Protein AF-A0A0G4GFZ6-F1 (afdb_monomer_lite)

Secondary structure (DSSP, 8-state):
-HHHHHHTTT-TT----SEEEETTEEEE-HHHHHHHHHHHHHHHHHHHHHHHHHHTT-HHHHHHHIIIIIHHHHHHHHHHSTTGGGGTHHHHHHIIIIIHHHHTTPPP-SSSPPHHHHHHHHHHHS-GGGTS-----HHHHHHHHHHHHHHHHHHHHHHH-

pLDDT: mean 91.75, std 6.6, range [59.66, 98.19]

Structure (mmCIF, N/CA/C/O backbone):
data_AF-A0A0G4GFZ6-F1
#
_entry.id   AF-A0A0G4GFZ6-F1
#
loop_
_atom_site.group_PDB
_atom_site.id
_atom_site.type_symbol
_atom_site.label_atom_id
_atom_site.label_alt_id
_atom_site.label_comp_id
_atom_site.label_asym_id
_atom_site.label_entity_id
_atom_site.label_seq_id
_atom_site.pdbx_PDB_ins_code
_atom_site.Cartn_x
_atom_site.Cartn_y
_atom_site.Cartn_z
_atom_site.occupancy
_atom_site.B_iso_or_equiv
_atom_site.auth_seq_id
_atom_site.auth_comp_id
_atom_site.auth_asym_id
_atom_site.auth_atom_id
_atom_site.pdbx_PDB_model_num
ATOM 1 N N . MET A 1 1 ? -10.489 10.056 29.573 1.00 77.62 1 MET A N 1
ATOM 2 C CA . MET A 1 1 ? -9.556 9.566 30.616 1.00 77.62 1 MET A CA 1
ATOM 3 C C . MET A 1 1 ? -10.143 9.530 32.031 1.00 77.62 1 MET A C 1
ATOM 5 O O . MET A 1 1 ? -10.319 8.440 32.559 1.00 77.62 1 MET A O 1
ATOM 9 N N . GLN A 1 2 ? -10.493 10.662 32.658 1.00 82.25 2 GLN A N 1
ATOM 10 C CA . GLN A 1 2 ? -10.957 10.675 34.063 1.00 82.25 2 GLN A CA 1
ATOM 11 C C . GLN A 1 2 ? -12.234 9.850 34.315 1.00 82.25 2 GLN A C 1
ATOM 13 O O . GLN A 1 2 ? -12.319 9.150 35.318 1.00 82.25 2 GLN A O 1
ATOM 18 N N . LYS A 1 3 ? -13.206 9.877 33.391 1.00 85.94 3 LYS A N 1
ATOM 19 C CA . LYS A 1 3 ? -14.442 9.078 33.498 1.00 85.94 3 LYS A CA 1
ATOM 20 C C . LYS A 1 3 ? -14.168 7.567 33.463 1.00 85.94 3 LYS A C 1
ATOM 22 O O . LYS A 1 3 ? -14.703 6.844 34.290 1.00 85.94 3 LYS A O 1
ATOM 27 N N . ALA A 1 4 ? -13.288 7.113 32.567 1.00 84.62 4 ALA A N 1
ATOM 28 C CA . ALA A 1 4 ? -12.886 5.706 32.485 1.00 84.62 4 ALA A CA 1
ATOM 29 C C . ALA A 1 4 ? -12.170 5.248 33.766 1.00 84.62 4 ALA A C 1
ATOM 31 O O . ALA A 1 4 ? -12.510 4.203 34.305 1.00 84.62 4 ALA A O 1
ATOM 32 N N . LYS A 1 5 ? -11.264 6.074 34.315 1.00 87.44 5 LYS A N 1
ATOM 33 C CA . LYS A 1 5 ? -10.587 5.794 35.596 1.00 87.44 5 LYS A CA 1
ATOM 34 C C . LYS A 1 5 ? -11.557 5.625 36.768 1.00 87.44 5 LYS A C 1
ATOM 36 O O . LYS A 1 5 ? -11.271 4.854 37.669 1.00 87.44 5 LYS A O 1
ATOM 41 N N . LYS A 1 6 ? -12.696 6.328 36.755 1.00 90.50 6 LYS A N 1
ATOM 42 C CA . LYS A 1 6 ? -13.748 6.154 37.769 1.00 90.50 6 LYS A CA 1
ATOM 43 C C . LYS A 1 6 ? -14.547 4.865 37.572 1.00 90.50 6 LYS A C 1
ATOM 45 O O . LYS A 1 6 ? -14.829 4.196 38.552 1.00 90.50 6 LYS A O 1
ATOM 50 N N . ILE A 1 7 ? -14.913 4.531 36.331 1.00 92.69 7 ILE A N 1
ATOM 51 C CA . ILE A 1 7 ? -15.701 3.323 36.018 1.00 92.69 7 ILE A CA 1
ATOM 52 C C . ILE A 1 7 ? -14.911 2.053 36.347 1.00 92.69 7 ILE A C 1
ATOM 54 O O . ILE A 1 7 ? -15.458 1.123 36.920 1.00 92.69 7 ILE A O 1
ATOM 58 N N . PHE A 1 8 ? -13.620 2.031 36.019 1.00 91.25 8 PHE A N 1
ATOM 59 C CA . PHE A 1 8 ? -12.754 0.869 36.226 1.00 91.25 8 PHE A CA 1
ATOM 60 C C . PHE A 1 8 ? -11.919 0.963 37.511 1.00 91.25 8 PHE A C 1
ATOM 62 O O . PHE A 1 8 ? -10.854 0.361 37.596 1.00 91.25 8 PHE A O 1
ATOM 69 N N . ALA A 1 9 ? -12.380 1.723 38.511 1.00 88.75 9 ALA A N 1
ATOM 70 C CA . ALA A 1 9 ? -11.637 1.944 39.754 1.00 88.75 9 ALA A CA 1
ATOM 71 C C . ALA A 1 9 ? -11.378 0.650 40.552 1.00 88.75 9 ALA A C 1
ATOM 73 O O . ALA A 1 9 ? -10.393 0.571 41.281 1.00 88.75 9 ALA A O 1
ATOM 74 N N . GLU A 1 10 ? -12.234 -0.362 40.390 1.00 93.50 10 GLU A N 1
ATOM 75 C CA . GLU A 1 10 ? -12.117 -1.673 41.045 1.00 93.50 10 GLU A CA 1
ATOM 76 C C . GLU A 1 10 ? -11.043 -2.579 40.417 1.00 93.50 10 GLU A C 1
ATOM 78 O O . GLU A 1 10 ? -10.679 -3.594 41.005 1.00 93.50 10 GLU A O 1
ATOM 83 N N . PHE A 1 11 ? -10.503 -2.207 39.251 1.00 91.12 11 PHE A N 1
ATOM 84 C CA . PHE A 1 11 ? -9.493 -2.977 38.523 1.00 91.12 11 PHE A CA 1
ATOM 85 C C . PHE A 1 11 ? -8.168 -2.199 38.470 1.00 91.12 11 PHE A C 1
ATOM 87 O O . PHE A 1 11 ? -7.867 -1.563 37.456 1.00 91.12 11 PHE A O 1
ATOM 94 N N . PRO A 1 12 ? -7.358 -2.225 39.547 1.00 84.44 12 PRO A N 1
ATOM 95 C CA . PRO A 1 12 ? -6.133 -1.428 39.644 1.00 84.44 12 PRO A CA 1
ATOM 96 C C . PRO A 1 12 ? -5.077 -1.810 38.597 1.00 84.44 12 PRO A C 1
ATOM 98 O O . PRO A 1 12 ? -4.275 -0.964 38.207 1.00 84.44 12 PRO A O 1
ATOM 101 N N . ASP A 1 13 ? -5.117 -3.047 38.097 1.00 91.00 13 ASP A N 1
ATOM 102 C CA . ASP A 1 13 ? -4.189 -3.553 37.080 1.00 91.00 13 ASP A CA 1
ATOM 103 C C . ASP A 1 13 ? -4.581 -3.148 35.645 1.00 91.00 13 ASP A C 1
ATOM 105 O O . ASP A 1 13 ? -3.836 -3.395 34.694 1.00 91.00 13 ASP A O 1
ATOM 109 N N . LEU A 1 14 ? -5.750 -2.522 35.450 1.00 88.44 14 LEU A N 1
ATOM 110 C CA . LEU A 1 14 ? -6.229 -2.147 34.124 1.00 88.44 14 LEU A CA 1
ATOM 111 C C . LEU A 1 14 ? -5.501 -0.897 33.605 1.00 88.44 14 LEU A C 1
ATOM 113 O O . LEU A 1 14 ? -5.703 0.223 34.085 1.00 88.44 14 LEU A O 1
ATOM 117 N N . GLN A 1 15 ? -4.708 -1.058 32.545 1.00 88.44 15 GLN A N 1
ATOM 118 C CA . GLN A 1 15 ? -4.079 0.076 31.874 1.00 88.44 15 GLN A CA 1
ATOM 119 C C . GLN A 1 15 ? -5.089 0.818 30.987 1.00 88.44 15 GLN A C 1
ATOM 121 O O . GLN A 1 15 ? -5.455 0.370 29.901 1.00 88.44 15 GLN A O 1
ATOM 126 N N . ILE A 1 16 ? -5.503 2.007 31.422 1.00 86.88 16 ILE A N 1
ATOM 127 C CA . ILE A 1 16 ? -6.361 2.887 30.623 1.00 86.88 16 ILE A CA 1
ATOM 128 C C . ILE A 1 16 ? -5.482 3.724 29.694 1.00 86.88 16 ILE A C 1
ATOM 130 O O . ILE A 1 16 ? -4.640 4.493 30.157 1.00 86.88 16 ILE A O 1
ATOM 134 N N . VAL A 1 17 ? -5.710 3.599 28.386 1.00 88.19 17 VAL A N 1
ATOM 135 C CA . VAL A 1 17 ? -4.988 4.316 27.323 1.00 88.19 17 VAL A CA 1
ATOM 136 C C . VAL A 1 17 ? -5.953 5.091 26.422 1.00 88.19 17 VAL A C 1
ATOM 138 O O . VAL A 1 17 ? -7.144 4.795 26.369 1.00 88.19 17 VAL A O 1
ATOM 141 N N . GLU A 1 18 ? -5.451 6.112 25.725 1.00 85.38 18 GLU A N 1
ATOM 142 C CA . GLU A 1 18 ? -6.242 6.923 24.777 1.00 85.38 18 GLU A CA 1
ATOM 143 C C . GLU A 1 18 ? -6.295 6.329 23.371 1.00 85.38 18 GLU A C 1
ATOM 145 O O . GLU A 1 18 ? -7.096 6.768 22.545 1.00 85.38 18 GLU A O 1
ATOM 150 N N . GLY A 1 19 ? -5.452 5.337 23.102 1.00 85.38 19 GLY A N 1
ATOM 151 C CA . GLY A 1 19 ? -5.478 4.567 21.878 1.00 85.38 19 GLY A CA 1
ATOM 152 C C . GLY A 1 19 ? -4.634 3.310 21.985 1.00 85.38 19 GLY A C 1
ATOM 153 O O . GLY A 1 19 ? -3.644 3.273 22.714 1.00 85.38 19 GLY A O 1
ATOM 154 N N . THR A 1 20 ? -5.058 2.268 21.284 1.00 87.69 20 THR A N 1
ATOM 155 C CA . THR A 1 20 ? -4.338 1.003 21.197 1.00 87.69 20 THR A CA 1
ATOM 156 C C . THR A 1 20 ? -4.588 0.336 19.852 1.00 87.69 20 THR A C 1
ATOM 158 O O . THR A 1 20 ? -5.599 0.577 19.184 1.00 87.69 20 THR A O 1
ATOM 161 N N . ARG A 1 21 ? -3.664 -0.537 19.452 1.00 86.19 21 ARG A N 1
ATOM 162 C CA . ARG A 1 21 ? -3.885 -1.417 18.308 1.00 86.19 21 ARG A CA 1
ATOM 163 C C . ARG A 1 21 ? -4.861 -2.519 18.686 1.00 86.19 21 ARG A C 1
ATOM 165 O O . ARG A 1 21 ? -4.726 -3.137 19.738 1.00 86.19 21 ARG A O 1
ATOM 172 N N . LEU A 1 22 ? -5.786 -2.811 17.780 1.00 82.69 22 LEU A N 1
ATOM 173 C CA . LEU A 1 22 ? -6.734 -3.907 17.932 1.00 82.69 22 LEU A CA 1
ATOM 174 C C . LEU A 1 22 ? -6.973 -4.571 16.578 1.00 82.69 22 LEU A C 1
ATOM 176 O O . LEU A 1 22 ? -7.336 -3.892 15.623 1.00 82.69 22 LEU A O 1
ATOM 180 N N . LEU A 1 23 ? -6.747 -5.889 16.501 1.00 80.81 23 LEU A N 1
ATOM 181 C CA . LEU A 1 23 ? -7.002 -6.723 15.312 1.00 80.81 23 LEU A CA 1
ATOM 182 C C . LEU A 1 23 ? -6.419 -6.153 14.005 1.00 80.81 23 LEU A C 1
ATOM 184 O O . LEU A 1 23 ? -6.999 -6.276 12.932 1.00 80.81 23 LEU A O 1
ATOM 188 N N . GLY A 1 24 ? -5.253 -5.509 14.101 1.00 77.81 24 GLY A N 1
ATOM 189 C CA . GLY A 1 24 ? -4.574 -4.915 12.952 1.00 77.81 24 GLY A CA 1
ATOM 190 C C . GLY A 1 24 ? -5.046 -3.511 12.559 1.00 77.81 24 GLY A C 1
ATOM 191 O O . GLY A 1 24 ? -4.394 -2.886 11.729 1.00 77.81 24 GLY A O 1
ATOM 192 N N . GLY A 1 25 ? -6.105 -2.996 13.189 1.00 82.31 25 GLY A N 1
ATOM 193 C CA . GLY A 1 25 ? -6.516 -1.594 13.154 1.00 82.31 25 GLY A CA 1
ATOM 194 C C . GLY A 1 25 ? -6.101 -0.829 14.414 1.00 82.31 25 GLY A C 1
ATOM 195 O O . GLY A 1 25 ? -5.215 -1.245 15.171 1.00 82.31 25 GLY A O 1
ATOM 196 N N . HIS A 1 26 ? -6.757 0.307 14.648 1.00 85.88 26 HIS A N 1
ATOM 197 C CA . HIS A 1 26 ? -6.485 1.177 15.789 1.00 85.88 26 HIS A CA 1
ATOM 198 C C . HIS A 1 26 ? -7.782 1.705 16.400 1.00 85.88 26 HIS A C 1
ATOM 200 O O . HIS A 1 26 ? -8.614 2.278 15.702 1.00 85.88 26 HIS A O 1
ATOM 206 N N . VAL A 1 27 ? -7.914 1.557 17.717 1.00 84.69 27 VAL A N 1
ATOM 207 C CA . VAL A 1 27 ? -9.041 2.059 18.510 1.00 84.69 27 VAL A CA 1
ATOM 208 C C . VAL A 1 27 ? -8.542 3.188 19.397 1.00 84.69 27 VAL A C 1
ATOM 210 O O . VAL A 1 27 ? -7.474 3.072 19.990 1.00 84.69 27 VAL A O 1
ATOM 213 N N . GLY A 1 28 ? -9.306 4.273 19.503 1.00 84.81 28 GLY A N 1
ATOM 214 C CA . GLY A 1 28 ? -8.974 5.426 20.339 1.00 84.81 28 GLY A CA 1
ATOM 215 C C . GLY A 1 28 ? -8.937 6.729 19.553 1.00 84.81 28 GLY A C 1
ATOM 216 O O . GLY A 1 28 ? -9.647 6.878 18.564 1.00 84.81 28 GLY A O 1
ATOM 217 N N . THR A 1 29 ? -8.127 7.682 20.008 1.00 85.31 29 THR A N 1
ATOM 218 C CA . THR A 1 29 ? -8.062 9.027 19.418 1.00 85.31 29 THR A CA 1
ATOM 219 C C . THR A 1 29 ? -7.442 9.039 18.019 1.00 85.31 29 THR A C 1
ATOM 221 O O . THR A 1 29 ? -6.504 8.289 17.727 1.00 85.31 29 THR A O 1
ATOM 224 N N . ASP A 1 30 ? -7.927 9.951 17.171 1.00 87.25 30 ASP A N 1
ATOM 225 C CA . ASP A 1 30 ? -7.435 10.133 15.799 1.00 87.25 30 ASP A CA 1
ATOM 226 C C . ASP A 1 30 ? -5.930 10.430 15.762 1.00 87.25 30 ASP A C 1
ATOM 228 O O . ASP A 1 30 ? -5.216 9.871 14.937 1.00 87.25 30 ASP A O 1
ATOM 232 N N . VAL A 1 31 ? -5.418 11.200 16.728 1.00 88.19 31 VAL A N 1
ATOM 233 C CA . VAL A 1 31 ? -3.989 11.543 16.837 1.00 88.19 31 VAL A CA 1
ATOM 234 C C . VAL A 1 31 ? -3.104 10.297 16.972 1.00 88.19 31 VAL A C 1
ATOM 236 O O . VAL A 1 31 ? -2.060 10.196 16.326 1.00 88.19 31 VAL A O 1
ATOM 239 N N . HIS A 1 32 ? -3.507 9.324 17.798 1.00 87.00 32 HIS A N 1
ATOM 240 C CA . HIS A 1 32 ? -2.739 8.087 17.974 1.00 87.00 32 HIS A CA 1
ATOM 241 C C . HIS A 1 32 ? -2.822 7.200 16.725 1.00 87.00 32 HIS A C 1
ATOM 243 O O . HIS A 1 32 ? -1.802 6.650 16.301 1.00 87.00 32 HIS A O 1
ATOM 249 N N . ARG A 1 33 ? -4.005 7.125 16.094 1.00 90.38 33 ARG A N 1
ATOM 250 C CA . ARG A 1 33 ? -4.197 6.411 14.823 1.00 90.38 33 ARG A CA 1
ATOM 251 C C . ARG A 1 33 ? -3.301 6.992 13.734 1.00 90.38 33 ARG A C 1
ATOM 253 O O . ARG A 1 33 ? -2.568 6.246 13.095 1.00 90.38 33 ARG A O 1
ATOM 260 N N . GLU A 1 34 ? -3.334 8.307 13.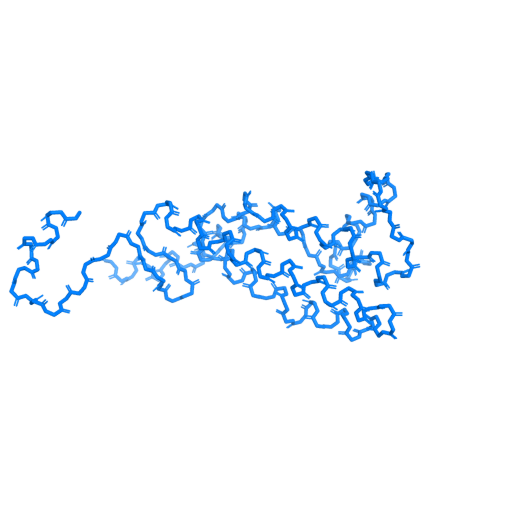545 1.00 92.06 34 GLU A N 1
ATOM 261 C CA . GLU A 1 34 ? -2.558 9.011 12.524 1.00 92.06 34 GLU A CA 1
ATOM 262 C C . GLU A 1 34 ? -1.058 8.837 12.741 1.00 92.06 34 GLU A C 1
ATOM 264 O O . GLU A 1 34 ? -0.330 8.514 11.800 1.00 92.06 34 GLU A O 1
ATOM 269 N N . LYS A 1 35 ? -0.579 8.980 13.982 1.00 91.94 35 LYS A N 1
ATOM 270 C CA . LYS A 1 35 ? 0.829 8.726 14.303 1.00 91.94 35 LYS A CA 1
ATOM 271 C C . LYS A 1 35 ? 1.231 7.301 13.926 1.00 91.94 35 LYS A C 1
ATOM 273 O O . LYS A 1 35 ? 2.260 7.099 13.285 1.00 91.94 35 LYS A O 1
ATOM 278 N N . TRP A 1 36 ? 0.411 6.319 14.289 1.00 91.88 36 TRP A N 1
ATOM 279 C CA . TRP A 1 36 ? 0.679 4.922 13.975 1.00 91.88 36 TRP A CA 1
ATOM 280 C C . TRP A 1 36 ? 0.705 4.649 12.460 1.00 91.88 36 TRP A C 1
ATOM 282 O O . TRP A 1 36 ? 1.639 4.008 11.967 1.00 91.88 36 TRP A O 1
ATOM 292 N N . VAL A 1 37 ? -0.286 5.145 11.714 1.00 93.62 37 VAL A N 1
ATOM 293 C CA . VAL A 1 37 ? -0.347 5.009 10.249 1.00 93.62 37 VAL A CA 1
ATOM 294 C C . VAL A 1 37 ? 0.886 5.635 9.607 1.00 93.62 37 VAL A C 1
ATOM 296 O O . VAL A 1 37 ? 1.506 5.020 8.742 1.00 93.62 37 VAL A O 1
ATOM 299 N N . TRP A 1 38 ? 1.296 6.819 10.066 1.00 95.12 38 TRP A N 1
ATOM 300 C CA . TRP A 1 38 ? 2.503 7.485 9.584 1.00 95.12 38 TRP A CA 1
ATOM 301 C C . TRP A 1 38 ? 3.764 6.633 9.802 1.00 95.12 38 TRP A C 1
ATOM 303 O O . TRP A 1 38 ? 4.569 6.473 8.882 1.00 95.12 38 TRP A O 1
ATOM 313 N N . GLU A 1 39 ? 3.925 6.029 10.984 1.00 95.25 39 GLU A N 1
ATOM 314 C CA . GLU A 1 39 ? 5.053 5.132 11.274 1.00 95.25 39 GLU A CA 1
ATOM 315 C C . GLU A 1 39 ? 5.065 3.914 10.339 1.00 95.25 39 GLU A C 1
ATOM 317 O O . GLU A 1 39 ? 6.127 3.536 9.832 1.00 95.25 39 GLU A O 1
ATOM 322 N N . LYS A 1 40 ? 3.889 3.337 10.057 1.00 95.62 40 LYS A N 1
ATOM 323 C CA . LYS A 1 40 ? 3.738 2.209 9.129 1.00 95.62 40 LYS A CA 1
ATOM 324 C C . LYS A 1 40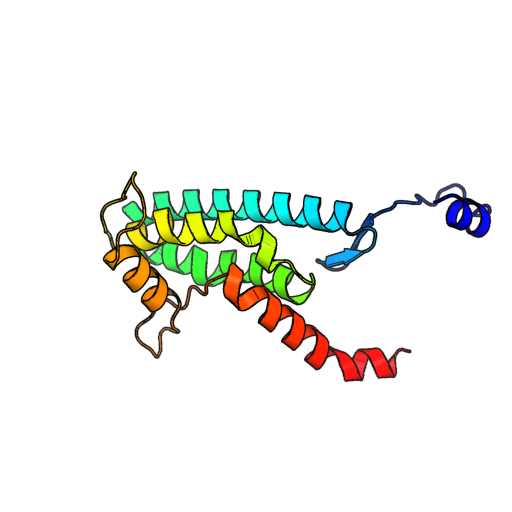 ? 4.052 2.585 7.688 1.00 95.62 40 LYS A C 1
ATOM 326 O O . LYS A 1 40 ? 4.830 1.891 7.038 1.00 95.62 40 LYS A O 1
ATOM 331 N N . VAL A 1 41 ? 3.539 3.716 7.208 1.00 97.31 41 VAL A N 1
ATOM 332 C CA . VAL A 1 41 ? 3.864 4.238 5.873 1.00 97.31 41 VAL A CA 1
ATOM 333 C C . VAL A 1 41 ? 5.371 4.451 5.728 1.00 97.31 41 VAL A C 1
ATOM 335 O O . VAL A 1 41 ? 5.951 4.044 4.722 1.00 97.31 41 VAL A O 1
ATOM 338 N N . LYS A 1 42 ? 6.033 5.011 6.746 1.00 97.88 42 LYS A N 1
ATOM 339 C CA . LYS A 1 42 ? 7.489 5.209 6.752 1.00 97.88 42 LYS A CA 1
ATOM 340 C C . LYS A 1 42 ? 8.270 3.891 6.753 1.00 97.88 42 LYS A C 1
ATOM 342 O O . LYS A 1 42 ? 9.364 3.809 6.191 1.00 97.88 42 LYS A O 1
ATOM 347 N N . GLU A 1 43 ? 7.766 2.861 7.425 1.00 97.88 43 GLU A N 1
ATOM 348 C CA . GLU A 1 43 ? 8.329 1.509 7.384 1.00 97.88 43 GLU A CA 1
ATOM 349 C C . GLU A 1 43 ? 8.207 0.902 5.982 1.00 97.88 43 GLU A C 1
ATOM 351 O O . GLU A 1 43 ? 9.219 0.503 5.406 1.00 97.88 43 GLU A O 1
ATOM 356 N N . TRP A 1 44 ? 7.013 0.922 5.389 1.00 97.88 44 TRP A N 1
ATOM 357 C CA . TRP A 1 44 ? 6.794 0.385 4.048 1.00 97.88 44 TRP A CA 1
ATOM 358 C C . TRP A 1 44 ? 7.560 1.137 2.972 1.00 97.88 44 TRP A C 1
ATOM 360 O O . TRP A 1 44 ? 8.142 0.494 2.108 1.00 97.88 44 TRP A O 1
ATOM 370 N N . ALA A 1 45 ? 7.640 2.467 3.043 1.00 98.00 45 ALA A N 1
ATOM 371 C CA . ALA A 1 45 ? 8.454 3.253 2.120 1.00 98.00 45 ALA A CA 1
ATOM 372 C C . ALA A 1 45 ? 9.926 2.800 2.159 1.00 98.00 45 ALA A C 1
ATOM 374 O O . ALA A 1 45 ? 10.529 2.567 1.116 1.00 98.00 45 ALA A O 1
ATOM 375 N N . ARG A 1 46 ? 10.493 2.559 3.351 1.00 98.19 46 ARG A N 1
ATOM 376 C CA . ARG A 1 46 ? 11.854 2.004 3.483 1.00 98.19 46 ARG A CA 1
ATOM 377 C C . ARG A 1 46 ? 11.972 0.588 2.917 1.00 98.19 46 ARG A C 1
ATOM 379 O O . ARG A 1 46 ? 12.982 0.269 2.296 1.00 98.19 46 ARG A O 1
ATOM 386 N N . SER A 1 47 ? 10.971 -0.264 3.123 1.00 98.12 47 SER A N 1
ATOM 387 C CA . SER A 1 47 ? 10.953 -1.613 2.544 1.00 98.12 47 SER A CA 1
ATOM 388 C C . SER A 1 47 ? 10.878 -1.574 1.016 1.00 98.12 47 SER A C 1
ATOM 390 O O . SER A 1 47 ? 11.637 -2.281 0.357 1.00 98.12 47 SER A O 1
ATOM 392 N N . VAL A 1 48 ? 10.039 -0.706 0.445 1.00 97.94 48 VAL A N 1
ATOM 393 C CA . VAL A 1 48 ? 9.940 -0.494 -1.005 1.00 97.94 48 VAL A CA 1
ATOM 394 C C . VAL A 1 48 ? 11.251 0.043 -1.572 1.00 97.94 48 VAL A C 1
ATOM 396 O O . VAL A 1 48 ? 11.686 -0.444 -2.608 1.00 97.94 48 VAL A O 1
ATOM 399 N N . GLU A 1 49 ? 11.923 0.972 -0.888 1.00 97.06 49 GLU A N 1
ATOM 400 C CA . GLU A 1 49 ? 13.249 1.462 -1.293 1.00 97.06 49 GLU A CA 1
ATOM 401 C C . GLU A 1 49 ? 14.259 0.305 -1.393 1.00 97.06 49 GLU A C 1
ATOM 403 O O . GLU A 1 49 ? 14.955 0.165 -2.394 1.00 97.06 49 GLU A O 1
ATOM 408 N N . ARG A 1 50 ? 14.296 -0.590 -0.394 1.00 97.62 50 ARG A N 1
ATOM 409 C CA . ARG A 1 50 ? 15.181 -1.771 -0.409 1.00 97.62 50 ARG A CA 1
ATOM 410 C C . ARG A 1 50 ? 14.848 -2.729 -1.552 1.00 97.62 50 ARG A C 1
ATO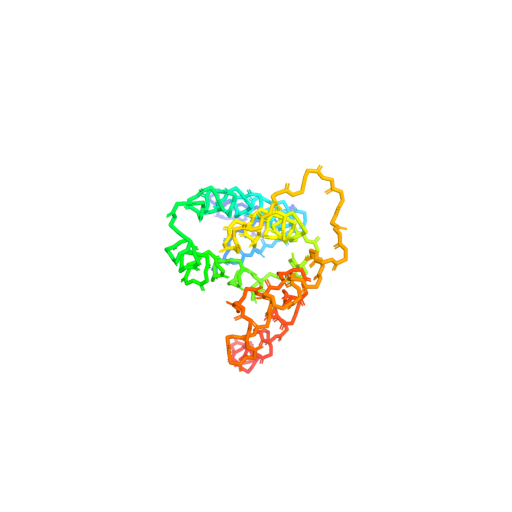M 412 O O . ARG A 1 50 ? 15.759 -3.253 -2.190 1.00 97.62 50 ARG A O 1
ATOM 419 N N . VAL A 1 51 ? 13.560 -2.948 -1.818 1.00 97.62 51 VAL A N 1
ATOM 420 C CA . VAL A 1 51 ? 13.105 -3.761 -2.956 1.00 97.62 51 VAL A CA 1
ATOM 421 C C . VAL A 1 51 ? 13.480 -3.098 -4.284 1.00 97.62 51 VAL A C 1
ATOM 423 O O . VAL A 1 51 ? 13.909 -3.789 -5.201 1.00 97.62 51 VAL A O 1
ATOM 426 N N . ALA A 1 52 ? 13.405 -1.770 -4.379 1.00 96.06 52 ALA A N 1
ATOM 427 C CA . ALA A 1 52 ? 13.838 -1.023 -5.555 1.00 96.06 52 ALA A CA 1
ATOM 428 C C . ALA A 1 52 ? 15.352 -1.141 -5.796 1.00 96.06 52 ALA A C 1
ATOM 430 O O . ALA A 1 52 ? 15.776 -1.243 -6.943 1.00 96.06 52 ALA A O 1
ATOM 431 N N . THR A 1 53 ? 16.174 -1.178 -4.743 1.00 95.88 53 THR A N 1
ATOM 432 C CA . THR A 1 53 ? 17.612 -1.471 -4.876 1.00 95.88 53 THR A CA 1
ATOM 433 C C . THR A 1 53 ? 17.845 -2.887 -5.402 1.00 95.88 53 THR A C 1
ATOM 435 O O . THR A 1 53 ? 18.650 -3.081 -6.306 1.00 95.88 53 THR A O 1
ATOM 438 N N . ALA A 1 54 ? 17.122 -3.883 -4.881 1.00 96.00 54 ALA A N 1
ATOM 439 C CA . ALA A 1 54 ? 17.227 -5.260 -5.368 1.00 96.00 54 ALA A CA 1
ATOM 440 C C . ALA A 1 54 ? 16.757 -5.406 -6.827 1.00 96.00 54 ALA A C 1
ATOM 442 O O . ALA A 1 54 ? 17.336 -6.188 -7.580 1.00 96.00 54 ALA A O 1
ATOM 443 N N . ALA A 1 55 ? 15.755 -4.625 -7.243 1.00 96.38 55 ALA A N 1
ATOM 444 C CA . ALA A 1 55 ? 15.209 -4.640 -8.599 1.00 96.38 55 ALA A CA 1
ATOM 445 C C . ALA A 1 55 ? 16.240 -4.295 -9.686 1.00 96.38 55 ALA A C 1
ATOM 447 O O . ALA A 1 55 ? 16.069 -4.728 -10.822 1.00 96.38 55 ALA A O 1
ATOM 448 N N . GLU A 1 56 ? 17.320 -3.576 -9.353 1.00 91.94 56 GLU A N 1
ATOM 449 C CA . GLU A 1 56 ? 18.423 -3.309 -10.290 1.00 91.94 56 GLU A CA 1
ATOM 450 C C . GLU A 1 56 ? 19.079 -4.601 -10.805 1.00 91.94 56 GLU A C 1
ATOM 452 O O . GLU A 1 56 ? 19.523 -4.659 -11.952 1.00 91.94 56 GLU A O 1
ATOM 457 N N . PHE A 1 57 ? 19.110 -5.642 -9.968 1.00 94.62 57 PHE A N 1
ATOM 458 C CA . PHE A 1 57 ? 19.768 -6.918 -10.256 1.00 94.62 57 PHE A CA 1
ATOM 459 C C . PHE A 1 57 ? 18.767 -8.057 -10.484 1.00 94.62 57 PHE A C 1
ATOM 461 O O . PHE A 1 57 ? 19.015 -8.938 -11.303 1.00 94.62 57 PHE A O 1
ATOM 468 N N . ALA A 1 58 ? 17.637 -8.028 -9.775 1.00 96.19 58 ALA A N 1
ATOM 469 C CA . ALA A 1 58 ? 16.633 -9.090 -9.724 1.00 96.19 58 ALA A CA 1
ATOM 470 C C . ALA A 1 58 ? 15.208 -8.500 -9.851 1.00 96.19 58 ALA A C 1
ATOM 472 O O . ALA A 1 58 ? 14.446 -8.463 -8.877 1.00 96.19 58 ALA A O 1
ATOM 473 N N . PRO A 1 59 ? 14.836 -7.951 -11.027 1.00 95.38 59 PRO A N 1
ATOM 474 C CA . PRO A 1 59 ? 13.579 -7.219 -11.198 1.00 95.38 59 PRO A CA 1
ATOM 475 C C . PRO A 1 59 ? 12.338 -8.107 -11.046 1.00 95.38 59 PRO A C 1
ATOM 477 O O . PRO A 1 59 ? 11.314 -7.644 -10.547 1.00 95.38 59 PRO A O 1
ATOM 480 N N . HIS A 1 60 ? 12.404 -9.385 -11.430 1.00 95.69 60 HIS A N 1
ATOM 481 C CA . HIS A 1 60 ? 11.263 -10.298 -11.325 1.00 95.69 60 HIS A CA 1
ATOM 482 C C . HIS A 1 60 ? 10.964 -10.671 -9.868 1.00 95.69 60 HIS A C 1
ATOM 484 O O . HIS A 1 60 ? 9.810 -10.661 -9.438 1.00 95.69 60 HIS A O 1
ATOM 490 N N . GLU A 1 61 ? 12.006 -10.935 -9.087 1.00 97.56 61 GLU A N 1
ATOM 491 C CA . GLU A 1 61 ? 11.940 -11.238 -7.663 1.00 97.56 61 GLU A CA 1
ATOM 492 C C . GLU A 1 61 ? 11.483 -10.013 -6.873 1.00 97.56 61 GLU A C 1
ATOM 494 O O . GLU A 1 61 ? 10.609 -10.120 -6.014 1.00 97.56 61 GLU A O 1
ATOM 499 N N . ALA A 1 62 ? 12.013 -8.832 -7.200 1.00 97.44 62 ALA A N 1
ATOM 500 C CA . ALA A 1 62 ? 11.577 -7.578 -6.601 1.00 97.44 62 ALA A CA 1
ATOM 501 C C . ALA A 1 62 ? 10.099 -7.281 -6.908 1.00 97.44 62 ALA A C 1
ATOM 503 O O . ALA A 1 62 ? 9.343 -6.882 -6.016 1.00 97.44 62 ALA A O 1
ATOM 504 N N . TYR A 1 63 ? 9.658 -7.532 -8.145 1.00 97.12 63 TYR A N 1
ATOM 505 C CA . TYR A 1 63 ? 8.251 -7.423 -8.524 1.00 97.12 63 TYR A CA 1
ATOM 506 C C . TYR A 1 63 ? 7.369 -8.383 -7.717 1.00 97.12 63 TYR A C 1
ATOM 508 O O . TYR A 1 63 ? 6.328 -7.971 -7.195 1.00 97.12 63 TYR A O 1
ATOM 516 N N . ALA A 1 64 ? 7.781 -9.644 -7.566 1.00 97.06 64 ALA A N 1
ATOM 517 C CA . ALA A 1 64 ? 7.059 -10.619 -6.756 1.00 97.06 64 ALA A CA 1
ATOM 518 C C . ALA A 1 64 ? 7.010 -10.198 -5.278 1.00 97.06 64 ALA A C 1
ATOM 520 O O . ALA A 1 64 ? 5.937 -10.209 -4.679 1.00 97.06 64 ALA A O 1
ATOM 521 N N . ALA A 1 65 ? 8.128 -9.746 -4.704 1.00 97.19 65 ALA A N 1
ATOM 522 C CA . ALA A 1 65 ? 8.193 -9.273 -3.322 1.00 97.19 65 ALA A CA 1
ATOM 523 C C . ALA A 1 65 ? 7.250 -8.085 -3.071 1.00 97.19 65 ALA A C 1
ATOM 525 O O . ALA A 1 65 ? 6.552 -8.040 -2.056 1.00 97.19 65 ALA A O 1
ATOM 526 N N . CYS A 1 66 ? 7.173 -7.137 -4.008 1.00 96.50 66 CYS A N 1
ATOM 527 C CA . CYS A 1 66 ? 6.241 -6.022 -3.890 1.00 96.50 66 CYS A CA 1
ATOM 528 C C . CYS A 1 66 ? 4.781 -6.477 -4.047 1.00 96.50 66 CYS A C 1
ATOM 530 O O . CYS A 1 66 ? 3.971 -6.260 -3.147 1.00 96.50 66 CYS A O 1
ATOM 532 N N . SER A 1 67 ? 4.454 -7.136 -5.162 1.00 95.00 67 SER A N 1
ATOM 533 C CA . SER A 1 67 ? 3.070 -7.452 -5.545 1.00 95.00 67 SER A CA 1
ATOM 534 C C . SER A 1 67 ? 2.430 -8.582 -4.733 1.00 95.00 67 SER A C 1
ATOM 536 O O . SER A 1 67 ? 1.206 -8.628 -4.627 1.00 95.00 67 SER A O 1
ATOM 538 N N . LYS A 1 68 ? 3.227 -9.502 -4.172 1.00 93.81 68 LYS A N 1
ATOM 539 C CA . LYS A 1 68 ? 2.743 -10.682 -3.430 1.00 93.81 68 LYS A CA 1
ATOM 540 C C . LYS A 1 68 ? 2.931 -10.598 -1.921 1.00 93.81 68 LYS A C 1
ATOM 542 O O . LYS A 1 68 ? 2.324 -11.398 -1.217 1.00 93.81 68 LYS A O 1
ATOM 547 N N . ALA A 1 69 ? 3.727 -9.654 -1.418 1.00 95.25 69 ALA A N 1
ATOM 548 C CA . ALA A 1 69 ? 3.924 -9.475 0.020 1.00 95.25 69 ALA A CA 1
ATOM 549 C C . ALA A 1 69 ? 3.629 -8.038 0.454 1.00 95.25 69 ALA A C 1
ATOM 551 O O . ALA A 1 69 ? 2.567 -7.789 1.024 1.00 95.25 69 ALA A O 1
ATOM 552 N N . LEU A 1 70 ? 4.511 -7.086 0.129 1.00 96.00 70 LEU A N 1
ATOM 553 C CA . LEU A 1 70 ? 4.429 -5.723 0.668 1.00 96.00 70 LEU A CA 1
ATOM 554 C C . LEU A 1 70 ? 3.071 -5.061 0.392 1.00 96.00 70 LEU A C 1
ATOM 556 O O . LEU A 1 70 ? 2.469 -4.480 1.292 1.00 96.00 70 LEU A O 1
ATOM 560 N N . GLN A 1 71 ? 2.539 -5.234 -0.821 1.00 95.44 71 GLN A N 1
ATOM 561 C CA . GLN A 1 71 ? 1.243 -4.683 -1.209 1.00 95.44 71 GLN A CA 1
ATOM 562 C C . GLN A 1 71 ? 0.083 -5.123 -0.320 1.00 95.44 71 GLN A C 1
ATOM 564 O O . GLN A 1 71 ? -0.848 -4.349 -0.086 1.00 95.44 71 GLN A O 1
ATOM 569 N N . HIS A 1 72 ? 0.130 -6.347 0.194 1.00 95.00 72 HIS A N 1
ATOM 570 C CA . HIS A 1 72 ? -0.923 -6.868 1.052 1.00 95.00 72 HIS A CA 1
ATOM 571 C C . HIS A 1 72 ? -0.885 -6.257 2.454 1.00 95.00 72 HIS A C 1
ATOM 573 O O . HIS A 1 72 ? -1.943 -6.112 3.063 1.00 95.00 72 HIS A O 1
ATOM 579 N N . GLU A 1 73 ? 0.282 -5.827 2.939 1.00 94.62 73 GLU A N 1
ATOM 580 C CA . GLU A 1 73 ? 0.411 -5.218 4.265 1.00 94.62 73 GLU A CA 1
ATOM 581 C C . GLU A 1 73 ? -0.331 -3.879 4.357 1.00 94.62 73 GLU A C 1
ATOM 583 O O . GLU A 1 73 ? -1.185 -3.694 5.228 1.00 94.62 73 GLU A O 1
ATOM 588 N N . TRP A 1 74 ? -0.061 -2.946 3.436 1.00 94.62 74 TRP A N 1
ATOM 589 C CA . TRP A 1 74 ? -0.754 -1.654 3.456 1.00 94.62 74 TRP A CA 1
ATOM 590 C C . TRP A 1 74 ? -2.195 -1.748 2.977 1.00 94.62 74 TRP A C 1
ATOM 592 O O . TRP A 1 74 ? -3.029 -0.966 3.432 1.00 94.62 74 TRP A O 1
ATOM 602 N N . LYS A 1 75 ? -2.521 -2.715 2.109 1.00 94.38 75 LYS A N 1
ATOM 603 C CA . LYS A 1 75 ? -3.911 -2.977 1.721 1.00 94.38 75 LYS A CA 1
ATOM 604 C C . LYS A 1 75 ? -4.741 -3.445 2.912 1.00 94.38 75 LYS A C 1
ATOM 606 O O . LYS A 1 75 ? -5.852 -2.963 3.101 1.00 94.38 75 LYS A O 1
ATOM 611 N N . PHE A 1 76 ? -4.195 -4.339 3.733 1.00 93.44 76 PHE A N 1
ATOM 612 C CA . PHE A 1 76 ? -4.863 -4.770 4.954 1.00 93.44 76 PHE A CA 1
ATOM 613 C C . PHE A 1 76 ? -5.104 -3.588 5.902 1.00 93.44 76 PHE A C 1
ATOM 615 O O . PHE A 1 76 ? -6.223 -3.404 6.370 1.00 93.44 76 PHE A O 1
ATOM 622 N N . MET A 1 77 ? -4.106 -2.722 6.115 1.00 93.69 77 MET A N 1
ATOM 623 C CA . MET A 1 77 ? -4.307 -1.511 6.922 1.00 93.69 77 MET A CA 1
ATOM 624 C C . MET A 1 77 ? -5.380 -0.590 6.318 1.00 93.69 77 MET A C 1
ATOM 626 O O . MET A 1 77 ? -6.227 -0.086 7.047 1.00 93.69 77 MET A O 1
ATOM 630 N N . ALA A 1 78 ? -5.395 -0.406 4.996 1.00 93.44 78 ALA A N 1
ATOM 631 C CA . ALA A 1 78 ? -6.424 0.385 4.325 1.00 93.44 78 ALA A CA 1
ATOM 632 C C . ALA A 1 78 ? -7.846 -0.177 4.500 1.00 93.44 78 ALA A C 1
ATOM 634 O O . ALA A 1 78 ? -8.801 0.586 4.449 1.00 93.44 78 ALA A O 1
ATOM 635 N N . TRP A 1 79 ? -8.012 -1.484 4.730 1.00 94.25 79 TRP A N 1
ATOM 636 C CA . TRP A 1 79 ? -9.328 -2.091 4.983 1.00 94.25 79 TRP A CA 1
ATOM 637 C C . TRP A 1 79 ? -9.880 -1.779 6.366 1.00 94.25 79 TRP A C 1
ATOM 639 O O . TRP A 1 79 ? -11.096 -1.738 6.541 1.00 94.25 79 TRP A O 1
ATOM 649 N N . VAL A 1 80 ? -8.999 -1.592 7.345 1.00 92.31 80 VAL A N 1
ATOM 650 C CA . VAL A 1 80 ? -9.375 -1.510 8.763 1.00 92.31 80 VAL A CA 1
ATOM 651 C C . VAL A 1 80 ? -9.173 -0.116 9.355 1.00 92.31 80 VAL A C 1
ATOM 653 O O . VAL A 1 80 ? -9.536 0.120 10.505 1.00 92.31 80 VAL A O 1
ATOM 656 N N . VAL A 1 81 ? -8.598 0.818 8.589 1.00 92.00 81 VAL A N 1
ATOM 657 C CA . VAL A 1 81 ? -8.296 2.179 9.041 1.00 92.00 81 VAL A CA 1
ATOM 658 C C . VAL A 1 81 ? -8.951 3.213 8.118 1.00 92.00 81 VAL A C 1
ATOM 660 O O . VAL A 1 81 ? -8.505 3.376 6.978 1.00 92.00 81 VAL A O 1
ATOM 663 N N . PRO A 1 82 ? -9.963 3.963 8.594 1.00 91.19 82 PRO A N 1
ATOM 664 C CA . PRO A 1 82 ? -10.570 5.029 7.805 1.00 91.19 82 PRO A CA 1
ATOM 665 C C . PRO A 1 82 ? -9.574 6.165 7.550 1.00 91.19 82 PRO A C 1
ATOM 667 O O . PRO A 1 82 ? -8.807 6.542 8.438 1.00 91.19 82 PRO A O 1
ATOM 670 N N . GLY A 1 83 ? -9.602 6.729 6.340 1.00 90.38 83 GLY A N 1
ATOM 671 C CA . GLY A 1 83 ? -8.807 7.907 5.972 1.00 90.38 83 GLY A CA 1
ATOM 672 C C . GLY A 1 83 ? -7.301 7.658 5.833 1.00 90.38 83 GLY A C 1
ATOM 673 O O . GLY A 1 83 ? -6.531 8.609 5.707 1.00 90.38 83 GLY A O 1
ATOM 674 N N . ALA A 1 84 ? -6.857 6.396 5.819 1.00 91.69 84 ALA A N 1
ATOM 675 C CA . ALA A 1 84 ? -5.438 6.056 5.715 1.00 91.69 84 ALA A CA 1
ATOM 676 C C . ALA A 1 84 ? -4.768 6.604 4.438 1.00 91.69 84 ALA A C 1
ATOM 678 O O . ALA A 1 84 ? -3.566 6.879 4.445 1.00 91.69 84 ALA A O 1
ATOM 679 N N . GLY A 1 85 ? -5.536 6.802 3.357 1.00 92.94 85 GLY A N 1
ATOM 680 C CA . GLY A 1 85 ? -5.034 7.297 2.071 1.00 92.94 85 GLY A CA 1
ATOM 681 C C . GLY A 1 85 ? -4.321 8.647 2.166 1.00 92.94 85 GLY A C 1
ATOM 682 O O . GLY A 1 85 ? -3.293 8.836 1.514 1.00 92.94 85 GLY A O 1
ATOM 683 N N . GLY A 1 86 ? -4.780 9.542 3.051 1.00 93.94 86 GLY A N 1
ATOM 684 C CA . GLY A 1 86 ? -4.183 10.869 3.240 1.00 93.94 86 GLY A CA 1
ATOM 685 C C . GLY A 1 86 ? -2.722 10.838 3.703 1.00 93.94 86 GLY A C 1
ATOM 686 O O . GLY A 1 86 ? -1.968 11.771 3.443 1.00 93.94 86 GLY A O 1
ATOM 687 N N . GLN A 1 87 ? -2.288 9.745 4.335 1.00 95.31 87 GLN A N 1
ATOM 688 C CA . GLN A 1 87 ? -0.923 9.594 4.846 1.00 95.31 87 GLN A CA 1
ATOM 689 C C . GLN A 1 87 ? -0.029 8.742 3.937 1.00 95.31 87 GLN A C 1
ATOM 691 O O . GLN A 1 87 ? 1.178 8.685 4.153 1.00 95.31 87 GLN A O 1
ATOM 696 N N . MET A 1 88 ? -0.578 8.110 2.894 1.00 96.44 88 MET A N 1
ATOM 697 C CA . MET A 1 88 ? 0.157 7.187 2.019 1.00 96.44 88 MET A CA 1
ATOM 698 C C . MET A 1 88 ? 1.042 7.875 0.969 1.00 96.44 88 MET A C 1
ATOM 700 O O . MET A 1 88 ? 1.724 7.192 0.206 1.00 96.44 88 MET A O 1
ATOM 704 N N . GLY A 1 89 ? 1.079 9.211 0.940 1.00 96.25 89 GLY A N 1
ATOM 705 C CA . GLY A 1 89 ? 1.826 9.979 -0.060 1.00 96.25 89 GLY A CA 1
ATOM 706 C C . GLY A 1 89 ? 3.318 9.640 -0.118 1.00 96.25 89 GLY A C 1
ATOM 707 O O . GLY A 1 89 ? 3.875 9.539 -1.208 1.00 96.25 89 GLY A O 1
ATOM 708 N N . GLN A 1 90 ? 3.961 9.393 1.031 1.00 96.44 90 GLN A N 1
ATOM 709 C CA . GLN A 1 90 ? 5.375 8.995 1.058 1.00 96.44 90 GLN A CA 1
ATOM 710 C C . GLN A 1 90 ? 5.596 7.635 0.381 1.00 96.44 90 GLN A C 1
ATOM 712 O O . GLN A 1 90 ? 6.501 7.502 -0.437 1.00 96.44 90 GLN A O 1
ATOM 717 N N . LEU A 1 91 ? 4.767 6.638 0.705 1.00 97.69 91 LEU A N 1
ATOM 718 C CA . LEU A 1 91 ? 4.846 5.302 0.112 1.00 97.69 91 LEU A CA 1
ATOM 719 C C . LEU A 1 91 ? 4.592 5.351 -1.399 1.00 97.69 91 LEU A C 1
ATOM 721 O O . LEU A 1 91 ? 5.358 4.772 -2.165 1.00 97.69 91 LEU A O 1
ATOM 725 N N . GLU A 1 92 ? 3.553 6.070 -1.825 1.00 96.81 92 GLU A N 1
ATOM 726 C CA . GLU A 1 92 ? 3.238 6.252 -3.245 1.00 96.81 92 GLU A CA 1
ATOM 727 C C . GLU A 1 92 ? 4.381 6.949 -3.996 1.00 96.81 92 GLU A C 1
ATOM 729 O O . GLU A 1 92 ? 4.770 6.502 -5.074 1.00 96.81 92 GLU A O 1
ATOM 734 N N . GLY A 1 93 ? 4.982 7.982 -3.396 1.00 94.69 93 GLY A N 1
ATOM 735 C CA . GLY A 1 93 ? 6.173 8.640 -3.930 1.00 94.69 93 GLY A CA 1
ATOM 736 C C . GLY A 1 93 ? 7.339 7.669 -4.114 1.00 94.69 93 GLY A C 1
ATOM 737 O O . GLY A 1 93 ? 7.920 7.613 -5.193 1.00 94.69 93 GLY A O 1
ATOM 738 N N . THR A 1 94 ? 7.644 6.829 -3.119 1.00 95.75 94 THR A N 1
ATOM 739 C CA . THR A 1 94 ? 8.715 5.824 -3.244 1.00 95.75 94 THR A CA 1
ATOM 740 C C . THR A 1 94 ? 8.413 4.782 -4.326 1.00 95.75 94 THR A C 1
ATOM 742 O O . THR A 1 94 ? 9.308 4.401 -5.082 1.00 95.75 94 THR A O 1
ATOM 745 N N . ILE A 1 95 ? 7.161 4.333 -4.454 1.00 96.00 95 ILE A N 1
ATOM 746 C CA . ILE A 1 95 ? 6.760 3.415 -5.528 1.00 96.00 95 ILE A CA 1
ATOM 747 C C . ILE A 1 95 ? 7.011 4.068 -6.895 1.00 96.00 95 ILE A C 1
ATOM 749 O O . ILE A 1 95 ? 7.694 3.480 -7.736 1.00 96.00 95 ILE A O 1
ATOM 753 N N . ARG A 1 96 ? 6.509 5.292 -7.092 1.00 94.50 96 ARG A N 1
ATOM 754 C CA . ARG A 1 96 ? 6.631 6.054 -8.342 1.00 94.50 96 ARG A CA 1
ATOM 755 C C . ARG A 1 96 ? 8.081 6.375 -8.702 1.00 94.50 96 ARG A C 1
ATOM 757 O O . ARG A 1 96 ? 8.478 6.145 -9.836 1.00 94.50 96 ARG A O 1
ATOM 764 N N . ASP A 1 97 ? 8.858 6.889 -7.754 1.00 92.50 97 ASP A N 1
ATOM 765 C CA . ASP A 1 97 ? 10.165 7.501 -8.032 1.00 92.50 97 ASP A CA 1
ATOM 766 C C . ASP A 1 97 ? 11.327 6.498 -7.950 1.00 92.50 97 ASP A C 1
ATOM 768 O O . ASP A 1 97 ? 12.415 6.754 -8.473 1.00 92.50 97 ASP A O 1
ATOM 772 N N . ARG A 1 98 ? 11.129 5.350 -7.285 1.00 93.19 98 ARG A N 1
ATOM 773 C CA . ARG A 1 98 ? 12.195 4.364 -7.035 1.00 93.19 98 ARG A CA 1
ATOM 774 C C . ARG A 1 98 ? 11.864 2.992 -7.588 1.00 93.19 98 ARG A C 1
ATOM 776 O O . ARG A 1 98 ? 12.638 2.470 -8.387 1.00 93.19 98 ARG A O 1
ATOM 783 N N . LEU A 1 99 ? 10.739 2.410 -7.172 1.00 95.38 99 LEU A N 1
ATOM 784 C CA . LEU A 1 99 ? 10.417 1.021 -7.496 1.00 95.38 99 LEU A CA 1
ATOM 785 C C . LEU A 1 99 ? 10.099 0.835 -8.980 1.00 95.38 99 LEU A C 1
ATOM 787 O O . LEU A 1 99 ? 10.728 0.004 -9.630 1.00 95.38 99 LEU A O 1
ATOM 791 N N . ILE A 1 100 ? 9.139 1.594 -9.518 1.00 95.38 100 ILE A N 1
ATOM 792 C CA . ILE A 1 100 ? 8.702 1.439 -10.913 1.00 95.38 100 ILE A CA 1
ATOM 793 C C . ILE A 1 100 ? 9.861 1.675 -11.900 1.00 95.38 100 ILE A C 1
ATOM 795 O O . ILE A 1 100 ? 10.066 0.817 -12.763 1.00 95.38 100 ILE A O 1
ATOM 799 N N . PRO A 1 101 ? 10.680 2.741 -11.762 1.00 92.69 101 PRO A N 1
ATOM 800 C CA . PRO A 1 101 ? 11.856 2.920 -12.607 1.00 92.69 101 PRO A CA 1
ATOM 801 C C . PRO A 1 101 ? 12.842 1.755 -12.506 1.00 92.69 101 PRO A C 1
ATOM 803 O O . PRO A 1 101 ? 13.317 1.282 -13.536 1.00 92.69 101 PRO A O 1
ATOM 806 N N . ALA A 1 102 ? 13.113 1.246 -11.298 1.00 94.06 102 ALA A N 1
ATOM 807 C CA . ALA A 1 102 ? 14.046 0.136 -11.111 1.00 94.06 102 ALA A CA 1
ATOM 808 C C . ALA A 1 102 ? 13.554 -1.161 -11.778 1.00 94.06 102 ALA A C 1
ATOM 810 O O . ALA A 1 102 ? 14.327 -1.825 -12.464 1.00 94.06 102 ALA A O 1
ATOM 811 N N . LEU A 1 103 ? 12.259 -1.479 -11.664 1.00 94.88 103 LEU A N 1
ATOM 812 C CA . LEU A 1 103 ? 11.652 -2.642 -12.328 1.00 94.88 103 LEU A CA 1
ATOM 813 C C . LEU A 1 103 ? 11.717 -2.550 -13.859 1.00 94.88 103 LEU A C 1
ATOM 815 O O . LEU A 1 103 ? 11.922 -3.557 -14.532 1.00 94.88 103 LEU A O 1
ATOM 819 N N . MET A 1 104 ? 11.559 -1.344 -14.407 1.00 90.25 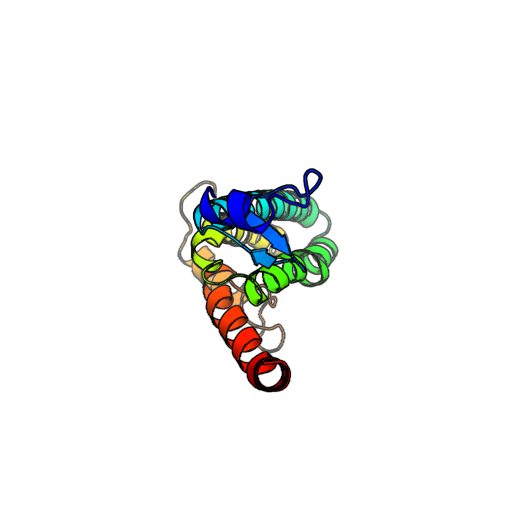104 MET A N 1
ATOM 820 C CA . MET A 1 104 ? 11.543 -1.094 -15.853 1.00 90.25 104 MET A CA 1
ATOM 821 C C . MET A 1 104 ? 12.933 -0.827 -16.442 1.00 90.25 104 MET A C 1
ATOM 823 O O . MET A 1 104 ? 13.043 -0.537 -17.632 1.00 90.25 104 MET A O 1
ATOM 827 N N . LYS A 1 105 ? 13.995 -0.885 -15.623 1.00 82.62 105 LYS A N 1
ATOM 828 C CA . LYS A 1 105 ? 15.350 -0.427 -15.986 1.00 82.62 105 LYS A CA 1
ATOM 829 C C . LYS A 1 105 ? 15.361 1.014 -16.532 1.00 82.62 105 LYS A C 1
ATOM 831 O O . LYS A 1 105 ? 16.220 1.385 -17.331 1.00 82.62 105 LYS A O 1
ATOM 836 N N . GLY A 1 106 ? 14.391 1.824 -16.109 1.00 74.75 106 GLY A N 1
ATOM 837 C CA . GLY A 1 106 ? 14.291 3.242 -16.432 1.00 74.75 106 GLY A CA 1
ATOM 838 C C . GLY A 1 106 ? 15.296 4.065 -15.626 1.00 74.75 106 GLY A C 1
ATOM 839 O O . GLY A 1 106 ? 15.744 3.656 -14.553 1.00 74.75 106 GLY A O 1
ATOM 840 N N . ARG A 1 107 ? 15.667 5.250 -16.128 1.00 65.06 107 ARG A N 1
ATOM 841 C CA . ARG A 1 107 ? 16.550 6.149 -15.372 1.00 65.06 107 ARG A CA 1
ATOM 842 C C . ARG A 1 107 ? 15.842 6.657 -14.117 1.00 65.06 107 ARG A C 1
ATOM 844 O O . ARG A 1 107 ? 14.710 7.124 -14.182 1.00 65.06 107 ARG A O 1
ATOM 851 N N . ARG A 1 108 ? 16.547 6.615 -12.982 1.00 67.44 108 ARG A N 1
ATOM 852 C CA . ARG A 1 108 ? 16.149 7.353 -11.780 1.00 67.44 108 ARG A CA 1
ATOM 853 C C . ARG A 1 108 ? 16.224 8.842 -12.086 1.00 67.44 108 ARG A C 1
ATOM 855 O O . ARG A 1 108 ? 17.312 9.361 -12.339 1.00 67.44 108 ARG A O 1
ATOM 862 N N . ASN A 1 109 ? 15.090 9.522 -12.019 1.00 59.66 109 ASN A N 1
ATOM 863 C CA . ASN A 1 109 ? 15.059 10.972 -12.101 1.00 59.66 109 ASN A CA 1
ATOM 864 C C . ASN A 1 109 ? 15.218 11.529 -10.680 1.00 59.66 109 ASN A C 1
ATOM 866 O O . ASN A 1 109 ? 14.396 11.283 -9.807 1.00 59.66 109 ASN A O 1
ATOM 870 N N . GLY A 1 110 ? 16.318 12.246 -10.430 1.00 67.56 110 GLY A N 1
ATOM 871 C CA . GLY A 1 110 ? 16.527 13.001 -9.184 1.00 67.56 110 GLY A CA 1
ATOM 872 C C . GLY A 1 110 ? 15.801 14.353 -9.158 1.00 67.56 110 GLY A C 1
ATOM 873 O O . GLY A 1 110 ? 15.965 15.111 -8.208 1.00 67.56 110 GLY A O 1
ATOM 874 N N . GLY A 1 111 ? 15.049 14.667 -10.218 1.00 76.75 111 GLY A N 1
ATOM 875 C CA . GLY A 1 111 ? 14.228 15.869 -10.360 1.00 76.75 111 GLY A CA 1
ATOM 876 C C . GLY A 1 111 ? 12.726 15.560 -10.300 1.00 76.75 111 GLY A C 1
ATOM 877 O O . GLY A 1 111 ? 12.345 14.420 -10.039 1.00 76.75 111 GLY A O 1
ATOM 878 N N . PRO A 1 112 ? 11.862 16.563 -10.539 1.00 81.44 112 PRO A N 1
ATOM 879 C CA . PRO A 1 112 ? 10.412 16.377 -10.565 1.00 81.44 112 PRO A CA 1
ATOM 880 C C . PRO A 1 112 ? 9.978 15.308 -11.587 1.00 81.44 112 PRO A C 1
ATOM 882 O O . PRO A 1 112 ? 10.632 15.185 -12.628 1.00 81.44 112 PRO A O 1
ATOM 885 N N . PRO A 1 113 ? 8.870 14.578 -11.342 1.00 82.50 113 PRO A N 1
ATOM 886 C CA . PRO A 1 113 ? 8.361 13.583 -12.282 1.00 82.50 113 PRO A CA 1
ATOM 887 C C . PRO A 1 113 ? 8.082 14.197 -13.655 1.00 82.50 113 PRO A C 1
ATOM 889 O O . PRO A 1 113 ? 7.402 15.219 -13.768 1.00 82.50 113 PRO A O 1
ATOM 892 N N . THR A 1 114 ? 8.587 13.559 -14.706 1.00 87.81 114 THR A N 1
ATOM 893 C CA . THR A 1 114 ? 8.261 13.915 -16.089 1.00 87.81 114 THR A CA 1
ATOM 894 C C . THR A 1 114 ? 6.861 13.419 -16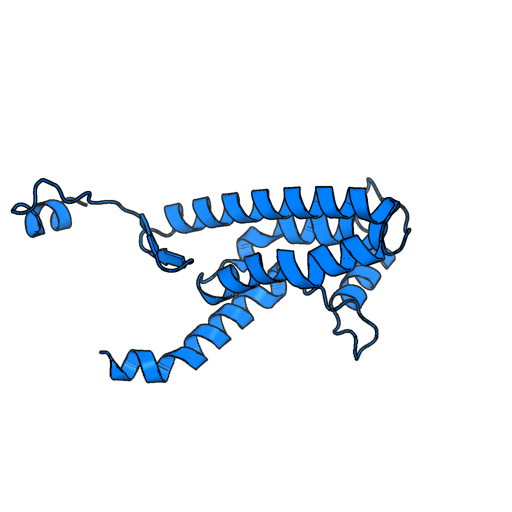.459 1.00 87.81 114 THR A C 1
ATOM 896 O O . THR A 1 114 ? 6.285 12.565 -15.784 1.00 87.81 114 THR A O 1
ATOM 899 N N . GLN A 1 115 ? 6.313 13.892 -17.582 1.00 89.19 115 GLN A N 1
ATOM 900 C CA . GLN A 1 115 ? 5.037 13.377 -18.097 1.00 89.19 115 GLN A CA 1
ATOM 901 C C . GLN A 1 115 ? 5.088 11.864 -18.368 1.00 89.19 115 GLN A C 1
ATOM 903 O O . GLN A 1 115 ? 4.105 11.161 -18.141 1.00 89.19 115 GLN A O 1
ATOM 908 N N . HIS A 1 116 ? 6.245 11.358 -18.803 1.00 87.81 116 HIS A N 1
ATOM 909 C CA . HIS A 1 116 ? 6.459 9.928 -18.990 1.00 87.81 116 HIS A CA 1
ATOM 910 C C . HIS A 1 116 ? 6.399 9.164 -17.660 1.00 87.81 116 HIS A C 1
ATOM 912 O O . HIS A 1 116 ? 5.803 8.093 -17.609 1.00 87.81 116 HIS A O 1
ATOM 918 N N . ASP A 1 117 ? 6.963 9.711 -16.580 1.00 88.00 117 ASP A N 1
ATOM 919 C CA . ASP A 1 117 ? 6.944 9.066 -15.259 1.00 88.00 117 ASP A CA 1
ATOM 920 C C . ASP A 1 117 ? 5.518 8.960 -14.704 1.00 88.00 117 ASP A C 1
ATOM 922 O O . ASP A 1 117 ? 5.138 7.928 -14.147 1.00 88.00 117 ASP A O 1
ATOM 926 N N . VAL A 1 118 ? 4.706 10.004 -14.907 1.00 90.62 118 VAL A N 1
ATOM 927 C CA . VAL A 1 118 ? 3.281 10.005 -14.539 1.00 90.62 118 VAL A CA 1
ATOM 928 C C . VAL A 1 118 ? 2.524 8.940 -15.332 1.00 90.62 118 VAL A C 1
ATOM 930 O O . VAL A 1 118 ? 1.858 8.093 -14.739 1.00 90.62 118 VAL A O 1
ATOM 933 N N . TRP A 1 119 ? 2.691 8.922 -16.657 1.00 92.88 119 TRP A N 1
ATOM 934 C CA . TRP A 1 119 ? 2.061 7.921 -17.518 1.00 92.88 119 TRP A CA 1
ATOM 935 C C . TRP A 1 119 ? 2.475 6.491 -17.141 1.00 92.88 119 TRP A C 1
ATOM 937 O O . TRP A 1 119 ? 1.624 5.615 -16.989 1.00 92.88 119 TRP A O 1
ATOM 947 N N . LEU A 1 120 ? 3.771 6.250 -16.925 1.00 92.81 120 LEU A N 1
ATOM 948 C CA . LEU A 1 120 ? 4.285 4.936 -16.544 1.00 92.81 120 LEU A CA 1
ATOM 949 C C . LEU A 1 120 ? 3.710 4.486 -15.197 1.00 92.81 120 LEU A C 1
ATOM 951 O O . LEU A 1 120 ? 3.380 3.311 -15.025 1.00 92.81 120 LEU A O 1
ATOM 955 N N . ARG A 1 121 ? 3.552 5.413 -14.246 1.00 95.19 121 ARG A N 1
ATOM 956 C CA . ARG A 1 121 ? 2.937 5.120 -12.951 1.00 95.19 121 ARG A CA 1
ATOM 957 C C . ARG A 1 121 ? 1.467 4.724 -13.082 1.00 95.19 121 ARG A C 1
ATOM 959 O O . ARG A 1 121 ? 1.044 3.790 -12.392 1.00 95.19 121 ARG A O 1
ATOM 966 N N . ASP A 1 122 ? 0.718 5.400 -13.950 1.00 96.00 122 ASP A N 1
ATOM 967 C CA . ASP A 1 122 ? -0.688 5.096 -14.237 1.00 96.00 122 ASP A CA 1
ATOM 968 C C . ASP A 1 122 ? -0.836 3.711 -14.874 1.00 96.00 122 ASP A C 1
ATOM 970 O O . ASP A 1 122 ? -1.634 2.896 -14.410 1.00 96.00 122 ASP A O 1
ATOM 974 N N . VAL A 1 123 ? 0.000 3.395 -15.867 1.00 96.38 123 VAL A N 1
ATOM 975 C CA . VAL A 1 123 ? 0.034 2.070 -16.505 1.00 96.38 123 VAL A CA 1
ATOM 976 C C . VAL A 1 123 ? 0.412 0.986 -15.494 1.00 96.38 123 VAL A C 1
ATOM 978 O O . VAL A 1 123 ? -0.247 -0.050 -15.419 1.00 96.38 123 VAL A O 1
ATOM 981 N N . ALA A 1 124 ? 1.420 1.223 -14.650 1.00 96.06 124 ALA A N 1
ATOM 982 C CA . ALA A 1 124 ? 1.829 0.276 -13.612 1.00 96.06 124 ALA A CA 1
ATOM 983 C C . ALA A 1 124 ? 0.717 -0.014 -12.582 1.00 96.06 124 ALA A C 1
ATOM 985 O O . ALA A 1 124 ? 0.673 -1.112 -12.019 1.00 96.06 124 ALA A O 1
ATOM 986 N N . ALA A 1 125 ? -0.193 0.940 -12.354 1.00 97.31 125 ALA A N 1
ATOM 987 C CA . ALA A 1 125 ? -1.341 0.763 -11.469 1.00 97.31 125 ALA A CA 1
ATOM 988 C C . ALA A 1 125 ? -2.410 -0.178 -12.034 1.00 97.31 125 ALA A C 1
ATOM 990 O O . ALA A 1 125 ? -3.165 -0.779 -11.263 1.00 97.31 125 ALA A O 1
ATOM 991 N N . LEU A 1 126 ? -2.478 -0.326 -13.360 1.00 97.50 126 LEU A N 1
ATOM 992 C CA . LEU A 1 126 ? -3.463 -1.186 -14.000 1.00 97.50 126 LEU A CA 1
ATOM 993 C C . LEU A 1 126 ? -3.221 -2.664 -13.653 1.00 97.50 126 LEU A C 1
ATOM 995 O O . LEU A 1 126 ? -2.078 -3.090 -13.483 1.00 97.50 126 LEU A O 1
ATOM 999 N N . PRO A 1 127 ? -4.279 -3.489 -13.574 1.00 95.69 127 PRO A N 1
ATOM 1000 C CA . PRO A 1 127 ? -4.140 -4.936 -13.461 1.00 95.69 127 PRO A CA 1
ATOM 1001 C C . PRO A 1 127 ? -3.333 -5.540 -14.618 1.00 95.69 127 PRO A C 1
ATOM 1003 O O . PRO A 1 127 ? -3.396 -5.051 -15.744 1.00 95.69 127 PRO A O 1
ATOM 1006 N N . VAL A 1 128 ? -2.692 -6.687 -14.378 1.00 93.94 128 VAL A N 1
ATOM 1007 C CA . VAL A 1 128 ? -1.906 -7.416 -15.398 1.00 93.94 128 VAL A CA 1
ATOM 1008 C C . VAL A 1 128 ? -2.724 -7.743 -16.654 1.00 93.94 128 VAL A C 1
ATOM 1010 O O . VAL A 1 128 ? -2.224 -7.627 -17.768 1.00 93.94 128 VAL A O 1
ATOM 1013 N N . ARG A 1 129 ? -4.021 -8.057 -16.508 1.00 96.31 129 ARG A N 1
ATOM 1014 C CA . ARG A 1 129 ? -4.930 -8.294 -17.652 1.00 96.31 129 ARG A CA 1
ATOM 1015 C C . ARG A 1 129 ? -5.145 -7.068 -18.554 1.00 96.31 129 ARG A C 1
ATOM 1017 O O . ARG A 1 129 ? -5.666 -7.218 -19.649 1.00 96.31 129 ARG A O 1
ATOM 1024 N N . LEU A 1 130 ? -4.796 -5.875 -18.073 1.00 96.75 130 LEU A N 1
ATOM 1025 C CA . LEU A 1 130 ? -4.835 -4.608 -18.806 1.00 96.75 130 LEU A CA 1
ATOM 1026 C C . LEU A 1 130 ? -3.416 -4.102 -19.117 1.00 96.75 130 LEU A C 1
ATOM 1028 O O . LEU A 1 130 ? -3.209 -2.899 -19.228 1.00 96.75 130 LEU A O 1
ATOM 1032 N N . LEU A 1 131 ? -2.441 -5.014 -19.226 1.00 93.25 131 LEU A N 1
ATOM 1033 C CA . LEU A 1 131 ? -1.033 -4.722 -19.531 1.00 93.25 131 LEU A CA 1
ATOM 1034 C C . LEU A 1 131 ? -0.300 -3.871 -18.474 1.00 93.25 131 LEU A C 1
ATOM 1036 O O . LEU A 1 131 ? 0.762 -3.322 -18.757 1.00 93.25 131 LEU A O 1
ATOM 1040 N N . GLY A 1 132 ? -0.839 -3.771 -17.256 1.00 95.88 132 GLY A N 1
ATOM 1041 C CA . GLY A 1 132 ? -0.167 -3.115 -16.133 1.00 95.88 132 GLY A CA 1
ATOM 1042 C C . GLY A 1 132 ? 0.620 -4.072 -15.238 1.00 95.88 132 GLY A C 1
ATOM 1043 O O . GLY A 1 132 ? 0.737 -5.267 -15.509 1.00 95.88 132 GLY A O 1
ATOM 1044 N N . LEU A 1 133 ? 1.137 -3.549 -14.122 1.00 95.75 133 LEU A N 1
ATOM 1045 C CA . LEU A 1 133 ? 1.877 -4.335 -13.125 1.00 95.75 133 LEU A CA 1
ATOM 1046 C C . LEU A 1 133 ? 1.009 -4.792 -11.948 1.00 95.75 133 LEU A C 1
ATOM 1048 O O . LEU A 1 133 ? 1.441 -5.614 -11.143 1.00 95.75 133 LEU A O 1
ATOM 1052 N N . GLY A 1 134 ? -0.209 -4.274 -11.816 1.00 96.31 134 GLY A N 1
ATOM 1053 C CA . GLY A 1 134 ? -1.083 -4.551 -10.682 1.00 96.31 134 GLY A CA 1
ATOM 1054 C C . GLY A 1 134 ? -0.588 -3.949 -9.366 1.00 96.31 134 GLY A C 1
ATOM 1055 O O . GLY A 1 134 ? -0.948 -4.472 -8.312 1.00 96.31 134 GLY A O 1
ATOM 1056 N N . ILE A 1 135 ? 0.210 -2.873 -9.424 1.00 96.69 135 ILE A N 1
ATOM 1057 C CA . ILE A 1 135 ? 0.722 -2.137 -8.257 1.00 96.69 135 ILE A CA 1
ATOM 1058 C C . ILE A 1 135 ? -0.126 -0.861 -8.084 1.00 96.69 135 ILE A C 1
ATOM 1060 O O . ILE A 1 135 ? 0.219 0.192 -8.632 1.00 96.69 135 ILE A O 1
ATOM 1064 N N . PRO A 1 136 ? -1.269 -0.927 -7.374 1.00 95.56 136 PRO A N 1
ATOM 1065 C CA . PRO A 1 136 ? -2.218 0.172 -7.251 1.00 95.56 136 PRO A CA 1
ATOM 1066 C C . PRO A 1 136 ? -1.596 1.367 -6.533 1.00 95.56 136 PRO A C 1
ATOM 1068 O O . PRO A 1 136 ? -0.587 1.235 -5.843 1.00 95.56 136 PRO A O 1
ATOM 1071 N N . LYS A 1 137 ? -2.216 2.536 -6.690 1.00 96.81 137 LYS A N 1
ATOM 1072 C CA . LYS A 1 137 ? -1.847 3.758 -5.973 1.00 96.81 137 LYS A CA 1
ATOM 1073 C C . LYS A 1 137 ? -2.493 3.758 -4.591 1.00 96.81 137 LYS A C 1
ATOM 1075 O O . LYS A 1 137 ? -3.712 3.931 -4.519 1.00 96.81 137 LYS A O 1
ATOM 1080 N N . PRO A 1 138 ? -1.736 3.568 -3.494 1.00 95.56 138 PRO A N 1
ATOM 1081 C CA . PRO A 1 138 ? -2.330 3.415 -2.169 1.00 95.56 138 PRO A CA 1
ATOM 1082 C C . PRO A 1 138 ? -3.130 4.656 -1.738 1.00 95.56 138 PRO A C 1
ATOM 1084 O O . PRO A 1 138 ? -4.177 4.524 -1.111 1.00 95.56 138 PRO A O 1
ATOM 1087 N N . THR A 1 139 ? -2.700 5.849 -2.164 1.00 96.31 139 THR A N 1
ATOM 1088 C CA . THR A 1 139 ? -3.406 7.124 -1.947 1.00 96.31 139 THR A CA 1
ATOM 1089 C C . THR A 1 139 ? -4.785 7.186 -2.607 1.00 96.31 139 THR A C 1
ATOM 1091 O O . THR A 1 139 ? -5.659 7.875 -2.098 1.00 96.31 139 THR A O 1
ATOM 1094 N N . GLU A 1 140 ? -4.999 6.473 -3.716 1.00 95.44 140 GLU A N 1
ATOM 1095 C CA . GLU A 1 140 ? -6.274 6.459 -4.447 1.00 95.44 140 GLU A CA 1
ATOM 1096 C C . GLU A 1 140 ? -7.159 5.270 -4.046 1.00 95.44 140 GLU A C 1
ATOM 1098 O O . GLU A 1 140 ? -8.386 5.355 -4.095 1.00 95.44 140 GLU A O 1
ATOM 1103 N N . THR A 1 141 ? -6.563 4.138 -3.654 1.00 95.44 141 THR A N 1
ATOM 1104 C CA . THR A 1 141 ? -7.331 2.925 -3.344 1.00 95.44 141 THR A CA 1
ATOM 1105 C C . THR A 1 141 ? -7.777 2.826 -1.895 1.00 95.44 141 THR A C 1
ATOM 1107 O O . THR A 1 141 ? -8.779 2.160 -1.648 1.00 95.44 141 THR A O 1
ATOM 1110 N N . ALA A 1 142 ? -7.086 3.467 -0.946 1.00 95.00 142 ALA A N 1
ATOM 1111 C CA . ALA A 1 142 ? -7.320 3.236 0.479 1.00 95.00 142 ALA A CA 1
ATOM 1112 C C . ALA A 1 142 ? -8.764 3.513 0.929 1.00 95.00 142 ALA A C 1
ATOM 1114 O O . ALA A 1 142 ? -9.362 2.683 1.608 1.00 95.00 142 ALA A O 1
ATOM 1115 N N . ASP A 1 143 ? -9.358 4.627 0.496 1.00 94.12 143 ASP A N 1
ATOM 1116 C CA . ASP A 1 143 ? -10.722 4.988 0.902 1.00 94.12 143 ASP A CA 1
ATOM 1117 C C . ASP A 1 143 ? -11.770 4.025 0.340 1.00 94.12 143 ASP A C 1
ATOM 1119 O O . ASP A 1 143 ? -12.726 3.656 1.024 1.00 94.12 143 ASP A O 1
ATOM 1123 N N . ARG A 1 144 ? -11.597 3.598 -0.915 1.00 94.88 144 ARG A N 1
ATOM 1124 C CA . ARG A 1 144 ? -12.467 2.589 -1.532 1.00 94.88 144 ARG A CA 1
ATOM 1125 C C . ARG A 1 144 ? -12.335 1.256 -0.805 1.00 94.88 144 ARG A C 1
ATOM 1127 O O . ARG A 1 144 ? -13.333 0.581 -0.566 1.00 94.88 144 ARG A O 1
ATOM 1134 N N . ASP A 1 145 ? -11.109 0.882 -0.483 1.00 95.19 145 ASP A N 1
ATOM 1135 C CA . ASP A 1 145 ? -10.772 -0.367 0.174 1.00 95.19 145 ASP A CA 1
ATOM 1136 C C . ASP A 1 145 ? -11.384 -0.418 1.598 1.00 95.19 145 ASP A C 1
ATOM 1138 O O . ASP A 1 145 ? -12.027 -1.412 1.938 1.00 95.19 145 ASP A O 1
ATOM 1142 N N . TYR A 1 146 ? -11.340 0.683 2.362 1.00 95.06 146 TYR A N 1
ATOM 1143 C CA . TYR A 1 146 ? -12.066 0.826 3.634 1.00 95.06 146 TYR A CA 1
ATOM 1144 C C . TYR A 1 146 ? -13.586 0.715 3.457 1.00 95.06 146 TYR A C 1
ATOM 1146 O O . TYR A 1 146 ? -14.235 -0.083 4.129 1.00 95.06 146 TYR A O 1
ATOM 1154 N N . LYS A 1 147 ? -14.172 1.482 2.524 1.00 95.56 147 LYS A N 1
ATOM 1155 C CA . LYS A 1 147 ? -15.626 1.464 2.266 1.00 95.56 147 LYS A CA 1
ATOM 1156 C C . LYS A 1 147 ? -16.126 0.069 1.896 1.00 95.56 147 LYS A C 1
ATOM 1158 O O . LYS A 1 147 ? -17.183 -0.346 2.353 1.00 95.56 147 LYS A O 1
ATOM 1163 N N . THR A 1 148 ? -15.350 -0.653 1.089 1.00 95.81 148 THR A N 1
ATOM 1164 C CA . THR A 1 148 ? -15.668 -2.027 0.682 1.00 95.81 148 THR A CA 1
ATOM 1165 C C . THR A 1 148 ? -15.649 -2.969 1.883 1.00 95.81 148 THR A C 1
ATOM 1167 O O . THR A 1 148 ? -16.563 -3.770 2.041 1.00 95.81 148 THR A O 1
ATOM 1170 N N . SER A 1 149 ? -14.635 -2.852 2.745 1.00 94.19 149 SER A N 1
ATOM 1171 C CA . SER A 1 149 ? -14.510 -3.638 3.979 1.00 94.19 149 SER A CA 1
ATOM 1172 C C . SER A 1 149 ? -15.668 -3.376 4.952 1.00 94.19 149 SER A C 1
ATOM 1174 O O . SER A 1 149 ? -16.279 -4.319 5.460 1.00 94.19 149 SER A O 1
ATOM 1176 N N . ALA A 1 150 ? -16.023 -2.102 5.149 1.00 93.75 150 ALA A N 1
ATOM 1177 C CA . ALA A 1 150 ? -17.135 -1.691 6.000 1.00 93.75 150 ALA A CA 1
ATOM 1178 C C . ALA A 1 150 ? -18.476 -2.244 5.493 1.00 93.75 150 ALA A C 1
ATOM 1180 O O . ALA A 1 150 ? -19.192 -2.881 6.258 1.00 93.75 150 ALA A O 1
ATOM 1181 N N . ALA A 1 151 ? -18.770 -2.088 4.197 1.00 95.75 151 ALA A N 1
ATOM 1182 C CA . ALA A 1 151 ? -19.992 -2.618 3.589 1.00 95.75 151 ALA A CA 1
ATOM 1183 C C . ALA A 1 151 ? -20.056 -4.155 3.648 1.00 95.75 151 ALA A C 1
ATOM 1185 O O . ALA A 1 151 ? -21.099 -4.729 3.937 1.00 95.75 151 ALA A O 1
ATOM 1186 N N . ALA A 1 152 ? -1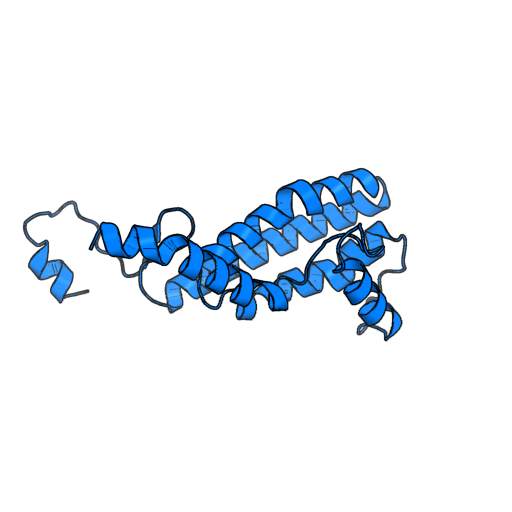8.934 -4.846 3.422 1.00 94.44 152 ALA A N 1
ATOM 1187 C CA . ALA A 1 152 ? -18.887 -6.308 3.489 1.00 94.44 152 ALA A CA 1
ATOM 1188 C C . ALA A 1 152 ? -19.121 -6.857 4.908 1.00 94.44 152 ALA A C 1
ATOM 1190 O O . ALA A 1 152 ? -19.581 -7.988 5.061 1.00 94.44 152 ALA A O 1
ATOM 1191 N N . SER A 1 153 ? -18.797 -6.069 5.935 1.00 92.81 153 SER A N 1
ATOM 1192 C CA . SER A 1 153 ? -18.908 -6.468 7.344 1.00 92.81 153 SER A CA 1
ATOM 1193 C C . SER A 1 153 ? -20.187 -5.961 8.017 1.00 92.81 153 SER A C 1
ATOM 1195 O O . SER A 1 153 ? -20.415 -6.272 9.186 1.00 92.81 153 SER A O 1
ATOM 1197 N N . GLU A 1 154 ? -21.019 -5.197 7.305 1.00 94.62 154 GLU A N 1
ATOM 1198 C CA . GLU A 1 154 ? -22.220 -4.540 7.832 1.00 94.62 154 GLU A CA 1
ATOM 1199 C C . GLU A 1 154 ? -23.202 -5.554 8.428 1.00 94.62 154 GLU A C 1
ATOM 1201 O O . GLU A 1 154 ? -23.461 -5.515 9.626 1.00 94.62 154 GLU A O 1
ATOM 1206 N N . ALA A 1 155 ? -23.626 -6.551 7.645 1.00 93.19 155 ALA A N 1
ATOM 1207 C CA . ALA A 1 155 ? -24.593 -7.558 8.093 1.00 93.19 155 ALA A CA 1
ATOM 1208 C C . ALA A 1 155 ? -24.113 -8.376 9.310 1.00 93.19 155 ALA A C 1
ATOM 1210 O O . ALA A 1 155 ? -24.904 -8.741 10.176 1.00 93.19 155 ALA A O 1
ATOM 1211 N N . ILE A 1 156 ? -22.809 -8.669 9.396 1.00 92.00 156 ILE A N 1
ATOM 1212 C CA . ILE A 1 156 ? -22.236 -9.381 10.552 1.00 92.00 156 ILE A CA 1
ATOM 1213 C C . ILE A 1 156 ? -22.210 -8.463 11.776 1.00 92.00 156 ILE A C 1
ATOM 1215 O O . ILE A 1 156 ? -22.481 -8.912 12.884 1.00 92.00 156 ILE A O 1
ATOM 1219 N N . THR A 1 157 ? -21.900 -7.182 11.581 1.00 91.38 157 THR A N 1
ATOM 1220 C CA . THR A 1 157 ? -21.896 -6.188 12.658 1.00 91.38 157 THR A CA 1
ATOM 1221 C C . THR A 1 157 ? -23.307 -5.987 13.212 1.00 91.38 157 THR A C 1
ATOM 1223 O O . THR A 1 157 ? -23.478 -5.994 14.427 1.00 91.38 157 THR A O 1
ATOM 1226 N N . GLU A 1 158 ? -24.317 -5.889 12.343 1.00 93.81 158 GLU A N 1
ATOM 1227 C CA . GLU A 1 158 ? -25.731 -5.791 12.730 1.00 93.81 158 GLU A CA 1
ATOM 1228 C C . GLU A 1 158 ? -26.225 -7.017 13.502 1.00 93.81 158 GLU A C 1
ATOM 1230 O O . GLU A 1 158 ? -27.034 -6.877 14.406 1.00 93.81 158 GLU A O 1
ATOM 1235 N N . ALA A 1 159 ? -25.732 -8.216 13.188 1.00 94.12 159 ALA A N 1
ATOM 1236 C CA . ALA A 1 159 ? -26.138 -9.438 13.882 1.00 94.12 159 ALA A CA 1
ATOM 1237 C C . ALA A 1 159 ? -25.549 -9.584 15.300 1.00 94.12 159 ALA A C 1
ATOM 1239 O O . ALA A 1 159 ? -26.006 -10.436 16.063 1.00 94.12 159 ALA A O 1
ATOM 1240 N N . ILE A 1 160 ? -24.503 -8.818 15.634 1.00 91.88 160 ILE A N 1
ATOM 1241 C CA . ILE A 1 160 ? -23.805 -8.874 16.932 1.00 91.88 160 ILE A CA 1
ATOM 1242 C C . ILE A 1 160 ? -24.289 -7.765 17.887 1.00 91.88 160 ILE A C 1
ATOM 1244 O O . ILE A 1 160 ? -24.091 -7.887 19.099 1.00 91.88 160 ILE A O 1
ATOM 1248 N N . LEU A 1 161 ? -24.897 -6.698 17.355 1.00 75.19 161 LEU A N 1
ATOM 1249 C CA . LEU A 1 161 ? -25.440 -5.560 18.110 1.00 75.19 161 LEU A CA 1
ATOM 1250 C C . LEU A 1 161 ? -26.893 -5.794 18.540 1.00 75.19 161 LEU A C 1
ATOM 1252 O O . LEU A 1 161 ? -27.223 -5.339 19.659 1.00 75.19 161 LEU A O 1
#

Sequence (161 aa):
MQKAKKIFAEFPDLQIVEGTRLLGGHVGTDVHREKWVWEKVKEWARSVERVATAAEFAPHEAYAACSKALQHEWKFMAWVVPGAGGQMGQLEGTIRDRLIPALMKGRRNGGPPTQHDVWLRDVAALPVRLLGLGIPKPTETADRDYKTSAAASEAITEAIL

Radius of gyration: 19.51 Å; chains: 1; bounding box: 46×28×61 Å

Organism: NCBI:txid1169474

Foldseek 3Di:
DVVVCVVCVVPPVDDDDQKDDDPLAIDHDPVVRLVVLLVVLVVLLVVLQVLLVVLLPVLPVSLCCVQVPSLVSLLVHLQRYAPSLVNNVSSLCSCLQRNLCSSVVHDRDPDDDDPVSVVSSVQQCDDVVSVHSVNHRSSVCSNVSNVVSCVVCVVVVVVVD